Protein AF-F0XWV4-F1 (afdb_monomer_lite)

pLDDT: mean 82.36, std 11.89, range [43.09, 96.5]

InterPro domains:
  IPR001214 SET domain [PF00856] (2-64)
  IPR001214 SET domain [PS50280] (1-65)
  IPR045318 Histone-lysine N-methyltransferase EZH1/2-like [PTHR45747] (1-66)
  IPR046341 SET domain superfamily [G3DSA:2.170.270.10] (1-67)
  IPR046341 SET domain superfamily [SSF82199] (1-66)

Secondary structure (DSSP, 8-state):
---EEESSSS-EEETTTS--GGGGPEE-TT-SEEEEEEEETTEEEEEEEESS---TTPPPEE-----

Sequence (67 aa):
CSYLFNLDEDTVVDARRYGNKARFANHADHGNCATRTVLVDGTHRIGIYAKAAVEPHAELFFDYRYT

Radius of gyration: 12.33 Å; chains: 1; bounding box: 30×22×31 Å

Organism: Aureococcus anophagefferens (NCBI:txid44056)

Structure (mmCIF, N/CA/C/O backbone):
data_AF-F0XWV4-F1
#
_entry.id   AF-F0XWV4-F1
#
loop_
_atom_site.group_PDB
_atom_site.id
_atom_site.type_symbol
_atom_site.label_atom_id
_atom_site.label_alt_id
_atom_site.label_comp_id
_atom_site.label_asym_id
_atom_site.label_entity_id
_atom_site.label_seq_id
_atom_site.pdbx_PDB_ins_code
_atom_site.Cartn_x
_atom_site.Cartn_y
_atom_site.Cartn_z
_atom_site.occupancy
_atom_site.B_iso_or_equiv
_atom_site.auth_seq_id
_atom_site.auth_comp_id
_atom_site.auth_asym_id
_atom_site.auth_atom_id
_atom_site.pdbx_PDB_model_num
ATOM 1 N N . CYS A 1 1 ? 10.080 4.640 10.834 1.00 51.00 1 CYS A N 1
ATOM 2 C CA . CYS A 1 1 ? 9.207 3.562 10.327 1.00 51.00 1 CYS A CA 1
ATOM 3 C C . CYS A 1 1 ? 7.835 3.701 10.957 1.00 51.00 1 CYS A C 1
ATOM 5 O O . CYS A 1 1 ? 7.729 3.551 12.169 1.00 51.00 1 CYS A O 1
ATOM 7 N N . SER A 1 2 ? 6.822 4.019 10.160 1.00 57.03 2 SER A N 1
ATOM 8 C CA . SER A 1 2 ? 5.431 4.028 10.597 1.00 57.03 2 SER A CA 1
ATOM 9 C C . SER A 1 2 ? 4.629 3.113 9.692 1.00 57.03 2 SER A C 1
ATOM 11 O O . SER A 1 2 ? 4.875 3.088 8.491 1.00 57.03 2 SER A O 1
ATOM 13 N N . TYR A 1 3 ? 3.735 2.341 10.298 1.00 62.47 3 TYR A N 1
ATOM 14 C CA . TYR A 1 3 ? 2.812 1.430 9.622 1.00 62.47 3 TYR A CA 1
ATOM 15 C C . TYR A 1 3 ? 1.363 1.874 9.853 1.00 62.47 3 TYR A C 1
ATOM 17 O O . TYR A 1 3 ? 0.463 1.037 9.916 1.00 62.47 3 TYR A O 1
ATOM 25 N N . LEU A 1 4 ? 1.189 3.178 10.079 1.00 61.75 4 LEU A N 1
ATOM 26 C CA . LEU A 1 4 ? -0.081 3.824 10.360 1.00 61.75 4 LEU A CA 1
ATOM 27 C C . LEU A 1 4 ? -0.686 4.307 9.047 1.00 61.75 4 LEU A C 1
ATOM 29 O O . LEU A 1 4 ? -0.029 5.025 8.297 1.00 61.75 4 LEU A O 1
ATOM 33 N N . PHE A 1 5 ? -1.932 3.929 8.803 1.00 66.12 5 PHE A N 1
ATOM 34 C CA . PHE A 1 5 ? -2.715 4.413 7.675 1.00 66.12 5 PHE A CA 1
ATOM 35 C C . PHE A 1 5 ? -4.075 4.876 8.169 1.00 66.12 5 PHE A C 1
ATOM 37 O O . PHE A 1 5 ? -4.777 4.092 8.812 1.00 66.12 5 PHE A O 1
ATOM 44 N N . ASN A 1 6 ? -4.458 6.112 7.864 1.00 67.25 6 ASN A N 1
ATOM 45 C CA . ASN A 1 6 ? -5.779 6.594 8.243 1.00 67.25 6 ASN A CA 1
ATOM 46 C C . ASN A 1 6 ? -6.836 5.881 7.400 1.00 67.25 6 ASN A C 1
ATOM 48 O O . ASN A 1 6 ? -6.718 5.740 6.179 1.00 67.25 6 ASN A O 1
ATOM 52 N N . LEU A 1 7 ? -7.842 5.364 8.090 1.00 67.44 7 LEU A N 1
ATOM 53 C CA . LEU A 1 7 ? -8.962 4.659 7.495 1.00 67.44 7 LEU A CA 1
ATOM 54 C C . LEU A 1 7 ? -10.141 5.613 7.278 1.00 67.44 7 LEU A C 1
ATOM 56 O O . LEU A 1 7 ? -10.774 5.576 6.226 1.00 67.44 7 LEU A O 1
ATOM 60 N N . ASP A 1 8 ? -10.379 6.473 8.264 1.00 70.44 8 ASP A N 1
ATOM 61 C CA . ASP A 1 8 ? -11.336 7.578 8.296 1.00 70.44 8 ASP A CA 1
ATOM 62 C C . ASP A 1 8 ? -10.835 8.647 9.296 1.00 70.44 8 ASP A C 1
ATOM 64 O O . ASP A 1 8 ? -9.707 8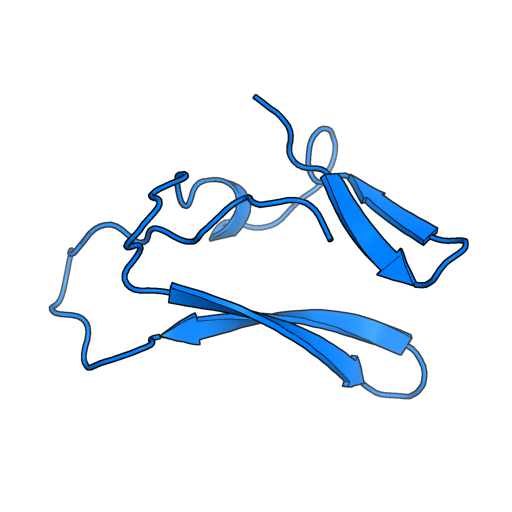.545 9.782 1.00 70.44 8 ASP A O 1
ATOM 68 N N . GLU A 1 9 ? -11.629 9.691 9.569 1.00 72.56 9 GLU A N 1
ATOM 69 C CA . GLU A 1 9 ? -11.243 10.792 10.477 1.00 72.56 9 GLU A CA 1
ATOM 70 C C . GLU A 1 9 ? -10.981 10.325 11.922 1.00 72.56 9 GLU A C 1
ATOM 72 O O . GLU A 1 9 ? -10.221 10.973 12.642 1.00 72.56 9 GLU A O 1
ATOM 77 N N . ASP A 1 10 ? -11.546 9.181 12.324 1.00 73.31 10 ASP A N 1
ATOM 78 C CA . ASP A 1 10 ? -11.508 8.683 13.701 1.00 73.31 10 ASP A CA 1
ATOM 79 C C . ASP A 1 10 ? -10.626 7.432 13.876 1.00 73.31 10 ASP A C 1
ATOM 81 O O . ASP A 1 10 ? -10.244 7.083 14.998 1.00 73.31 10 ASP A O 1
ATOM 85 N N . THR A 1 11 ? -10.285 6.739 12.783 1.00 71.94 11 THR A N 1
ATOM 86 C CA . THR A 1 11 ? -9.697 5.394 12.826 1.00 71.94 11 THR A CA 1
ATOM 87 C C . THR A 1 11 ? -8.400 5.288 12.031 1.00 71.94 11 THR A C 1
ATOM 89 O O . THR A 1 11 ? -8.310 5.670 10.865 1.00 71.94 11 THR A O 1
ATOM 92 N N . VAL A 1 12 ? -7.399 4.646 12.641 1.00 75.31 12 VAL A N 1
ATOM 93 C CA . VAL A 1 12 ? -6.092 4.368 12.031 1.00 75.31 12 VAL A CA 1
ATOM 94 C C . VAL A 1 12 ? -5.818 2.868 12.027 1.00 75.31 12 VAL A C 1
ATOM 96 O O . VAL A 1 12 ? -5.951 2.188 13.045 1.00 75.31 12 VAL A O 1
ATOM 99 N N . VAL A 1 13 ? -5.379 2.342 10.887 1.00 72.44 13 VAL A N 1
ATOM 100 C CA . VAL A 1 13 ? -4.845 0.984 10.772 1.00 72.44 13 VAL A CA 1
ATOM 101 C C . VAL A 1 13 ? -3.377 1.002 11.185 1.00 72.44 13 VAL A C 1
ATOM 103 O O . VAL A 1 13 ? -2.546 1.561 10.476 1.00 72.44 13 VAL A O 1
ATOM 106 N N . ASP A 1 14 ? -3.051 0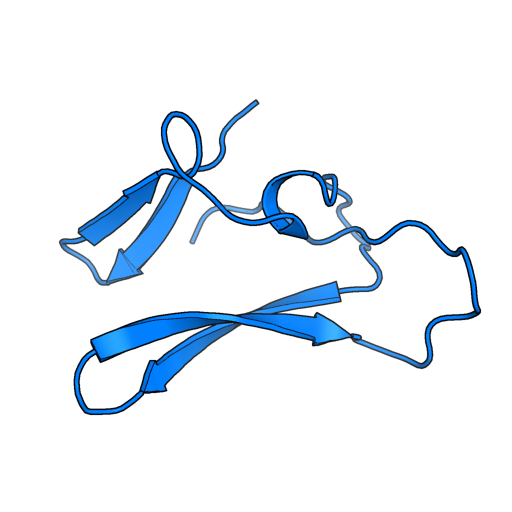.364 12.313 1.00 77.88 14 ASP A N 1
ATOM 107 C CA . ASP A 1 14 ? -1.669 0.150 12.762 1.00 77.88 14 ASP A CA 1
ATOM 108 C C . ASP A 1 14 ? -1.212 -1.286 12.482 1.00 77.88 14 ASP A C 1
ATOM 110 O O . ASP A 1 14 ? -1.528 -2.221 13.225 1.00 77.88 14 ASP A O 1
ATOM 114 N N . ALA A 1 15 ? -0.401 -1.469 11.436 1.00 76.50 15 ALA A N 1
ATOM 115 C CA . ALA A 1 15 ? 0.154 -2.782 11.119 1.00 76.50 15 ALA A CA 1
ATOM 116 C C . ALA A 1 15 ? 1.409 -3.143 11.940 1.00 76.50 15 ALA A C 1
ATOM 118 O O . ALA A 1 15 ? 2.047 -4.160 11.662 1.00 76.50 15 ALA A O 1
ATOM 119 N N . ARG A 1 16 ? 1.803 -2.355 12.958 1.00 70.88 16 ARG A N 1
ATOM 120 C CA . ARG A 1 16 ? 2.999 -2.610 13.785 1.00 70.88 16 ARG A CA 1
ATOM 121 C C . ARG A 1 16 ? 2.911 -3.933 14.541 1.00 70.88 16 ARG A C 1
ATOM 123 O O . ARG A 1 16 ? 3.896 -4.674 14.562 1.00 70.88 16 ARG A O 1
ATOM 130 N N . ARG A 1 17 ? 1.758 -4.235 15.149 1.00 70.81 17 ARG A N 1
ATOM 131 C CA . ARG A 1 17 ? 1.569 -5.428 16.001 1.00 70.81 17 ARG A CA 1
ATOM 132 C C . ARG A 1 17 ? 0.971 -6.616 15.250 1.00 70.81 17 ARG A C 1
ATOM 134 O O . ARG A 1 17 ? 1.453 -7.730 15.421 1.00 70.81 17 ARG A O 1
ATOM 141 N N . TYR A 1 18 ? -0.006 -6.372 14.381 1.00 76.62 18 TYR A N 1
ATOM 142 C CA . TYR A 1 18 ? -0.684 -7.399 13.589 1.00 76.62 18 TYR A CA 1
ATOM 143 C C . TYR A 1 18 ? -0.860 -6.900 12.153 1.00 76.62 18 TYR A C 1
ATOM 145 O O . TYR A 1 18 ? -1.228 -5.752 11.942 1.00 76.62 18 TYR A O 1
ATOM 153 N N . GLY A 1 19 ? -0.578 -7.740 11.159 1.00 82.56 19 GLY A N 1
ATOM 154 C CA . GLY A 1 19 ? -0.648 -7.357 9.749 1.00 82.56 19 GLY A CA 1
ATOM 155 C C . GLY A 1 19 ? -0.446 -8.550 8.820 1.00 82.56 19 GLY A C 1
ATOM 156 O O . GLY A 1 19 ? -0.128 -9.650 9.269 1.00 82.56 19 GLY A O 1
ATOM 157 N N . ASN A 1 20 ? -0.623 -8.334 7.518 1.00 87.56 20 ASN A N 1
ATOM 158 C CA . ASN A 1 20 ? -0.408 -9.352 6.486 1.00 87.56 20 ASN A CA 1
ATOM 159 C C . ASN A 1 20 ? 0.968 -9.181 5.808 1.00 87.56 20 ASN A C 1
ATOM 161 O O . ASN A 1 20 ? 1.753 -8.319 6.195 1.00 87.56 20 ASN A O 1
ATOM 165 N N . LYS A 1 21 ? 1.265 -9.982 4.774 1.00 88.25 21 LYS A N 1
ATOM 166 C CA . LYS A 1 21 ? 2.539 -9.909 4.027 1.00 88.25 21 LYS A CA 1
ATOM 167 C C . LYS A 1 21 ? 2.802 -8.542 3.383 1.00 88.25 21 LYS A C 1
ATOM 169 O O . LYS A 1 21 ? 3.958 -8.159 3.251 1.00 88.25 21 LYS A O 1
ATOM 174 N N . ALA A 1 22 ? 1.758 -7.802 3.013 1.00 86.12 22 ALA A N 1
ATOM 175 C CA . ALA A 1 22 ? 1.911 -6.513 2.345 1.00 86.12 22 ALA A CA 1
ATOM 176 C C . ALA A 1 22 ? 2.506 -5.429 3.259 1.00 86.12 22 ALA A C 1
ATOM 178 O O . ALA A 1 22 ? 3.010 -4.430 2.761 1.00 86.12 22 ALA A O 1
ATOM 179 N N . ARG A 1 23 ? 2.547 -5.653 4.583 1.00 85.19 23 ARG A N 1
ATOM 180 C CA . ARG A 1 23 ? 3.211 -4.756 5.546 1.00 85.19 23 ARG A CA 1
ATOM 181 C C . ARG A 1 23 ? 4.706 -4.544 5.284 1.00 85.19 23 ARG A C 1
ATOM 183 O O . ARG A 1 23 ? 5.286 -3.639 5.867 1.00 85.19 23 ARG A O 1
ATOM 190 N N . PHE A 1 24 ? 5.333 -5.428 4.509 1.00 87.25 24 PHE A N 1
ATOM 191 C CA . PHE A 1 24 ? 6.759 -5.367 4.192 1.00 87.25 24 PHE A CA 1
ATOM 192 C C . PHE A 1 24 ? 7.057 -4.616 2.890 1.00 87.25 24 PHE A C 1
ATOM 194 O O . PHE A 1 24 ? 8.226 -4.426 2.578 1.00 87.25 24 PHE A O 1
ATOM 201 N N . ALA A 1 25 ? 6.034 -4.208 2.129 1.00 88.19 25 ALA A N 1
ATOM 202 C CA . ALA A 1 25 ? 6.242 -3.360 0.962 1.00 88.19 25 ALA A CA 1
ATOM 203 C C . ALA A 1 25 ? 6.707 -1.975 1.425 1.00 88.19 25 ALA A C 1
ATOM 205 O O . ALA A 1 25 ? 6.066 -1.361 2.273 1.00 88.19 25 ALA A O 1
ATOM 206 N N . ASN A 1 26 ? 7.846 -1.531 0.898 1.00 87.94 26 ASN A N 1
ATOM 207 C CA . ASN A 1 26 ? 8.590 -0.389 1.416 1.00 87.94 26 ASN A CA 1
ATOM 208 C C . ASN A 1 26 ? 8.074 0.956 0.876 1.00 87.94 26 ASN A C 1
ATOM 210 O O . ASN A 1 26 ? 7.325 1.025 -0.101 1.00 87.94 26 ASN A O 1
ATOM 214 N N . HIS A 1 27 ? 8.516 2.045 1.508 1.00 86.62 27 HIS A N 1
ATOM 215 C CA . HIS A 1 27 ? 8.226 3.399 1.049 1.00 86.62 27 HIS A CA 1
ATOM 216 C C . HIS A 1 27 ? 9.038 3.760 -0.200 1.00 86.62 27 HIS A C 1
ATOM 218 O O . HIS A 1 27 ? 10.259 3.606 -0.205 1.00 86.62 27 HIS A O 1
ATOM 224 N N . ALA A 1 28 ? 8.378 4.331 -1.207 1.00 86.44 28 ALA A N 1
ATOM 225 C CA . ALA A 1 28 ? 9.037 5.124 -2.240 1.00 86.44 28 ALA A CA 1
ATOM 226 C C . ALA A 1 28 ? 8.117 6.250 -2.737 1.00 86.44 28 ALA A C 1
ATOM 228 O O . ALA A 1 28 ? 6.951 5.999 -3.050 1.00 86.44 28 ALA A O 1
ATOM 229 N N . ASP A 1 29 ? 8.658 7.464 -2.900 1.00 82.81 29 ASP A N 1
ATOM 230 C CA . ASP A 1 29 ? 7.936 8.633 -3.441 1.00 82.81 29 ASP A CA 1
ATOM 231 C C . ASP A 1 29 ? 7.328 8.389 -4.831 1.00 82.81 29 ASP A C 1
ATOM 233 O O . ASP A 1 29 ? 6.296 8.960 -5.191 1.00 82.81 29 ASP A O 1
ATOM 237 N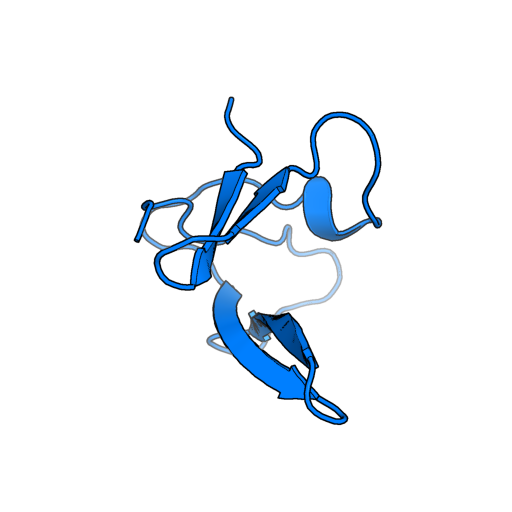 N . HIS A 1 30 ? 7.954 7.498 -5.600 1.00 84.94 30 HIS A N 1
ATOM 238 C CA . HIS A 1 30 ? 7.502 7.036 -6.910 1.00 84.94 30 HIS A CA 1
ATOM 239 C C . HIS A 1 30 ? 7.319 5.510 -6.926 1.00 84.94 30 HIS A C 1
ATOM 241 O O . HIS A 1 30 ? 7.740 4.833 -7.860 1.00 84.94 30 HIS A O 1
ATOM 247 N N . GLY A 1 31 ? 6.705 4.953 -5.874 1.00 88.12 31 GLY A N 1
ATOM 248 C CA . GLY A 1 31 ? 6.452 3.514 -5.771 1.00 88.12 31 GLY A CA 1
ATOM 249 C C . GLY A 1 31 ? 5.544 2.968 -6.879 1.00 88.12 31 GLY A C 1
ATOM 250 O O . GLY A 1 31 ? 4.654 3.674 -7.367 1.00 88.12 31 GLY A O 1
ATOM 251 N N . ASN A 1 32 ? 5.752 1.700 -7.246 1.00 93.31 32 ASN A N 1
ATOM 252 C CA . ASN A 1 32 ? 4.997 0.977 -8.280 1.00 93.31 32 ASN A CA 1
ATOM 253 C C . ASN A 1 32 ? 3.570 0.581 -7.852 1.00 93.31 32 ASN A C 1
ATOM 255 O O . ASN A 1 32 ? 2.774 0.160 -8.692 1.00 93.31 32 ASN A O 1
ATOM 259 N N . CYS A 1 33 ? 3.222 0.764 -6.577 1.00 93.19 33 CYS A N 1
ATOM 260 C CA . CYS A 1 33 ? 1.898 0.530 -6.017 1.00 93.19 33 CYS A CA 1
ATOM 261 C C . CYS A 1 33 ? 1.276 1.819 -5.451 1.00 93.19 33 CYS A C 1
ATOM 263 O O . CYS A 1 33 ? 1.968 2.754 -5.039 1.00 93.19 33 CYS A O 1
ATOM 265 N N . ALA A 1 34 ? -0.055 1.869 -5.438 1.00 89.81 34 ALA A N 1
ATOM 266 C CA . ALA A 1 34 ? -0.875 2.886 -4.785 1.00 89.81 34 ALA A CA 1
ATOM 267 C C . ALA A 1 34 ? -1.797 2.233 -3.750 1.00 89.81 34 ALA A C 1
ATOM 269 O O . ALA A 1 34 ? -2.279 1.116 -3.950 1.00 89.81 34 ALA A O 1
ATOM 270 N N . THR A 1 35 ? -2.070 2.947 -2.663 1.00 88.06 35 THR A N 1
ATOM 271 C CA . THR A 1 35 ? -3.067 2.574 -1.659 1.00 88.06 35 THR A CA 1
ATOM 272 C C . THR A 1 35 ? -4.394 3.276 -1.951 1.00 88.06 35 THR A C 1
ATOM 274 O O . THR A 1 35 ? -4.424 4.395 -2.462 1.00 88.06 35 THR A O 1
ATOM 277 N N . ARG A 1 36 ? -5.516 2.618 -1.648 1.00 87.06 36 ARG A N 1
ATOM 278 C CA . ARG A 1 36 ? -6.852 3.225 -1.705 1.00 87.06 36 ARG A CA 1
ATOM 279 C C . ARG A 1 36 ? -7.728 2.676 -0.589 1.00 87.06 36 ARG A C 1
ATOM 281 O O . ARG A 1 36 ? -7.827 1.458 -0.436 1.00 87.06 36 ARG A O 1
ATOM 288 N N . THR A 1 37 ? -8.411 3.563 0.126 1.00 86.06 37 THR A N 1
ATOM 289 C CA . THR A 1 37 ? -9.472 3.174 1.058 1.00 86.06 37 THR A CA 1
ATOM 290 C C . THR A 1 37 ? -10.735 2.817 0.278 1.00 86.06 37 THR A C 1
ATOM 292 O O . THR A 1 37 ? -11.203 3.579 -0.570 1.00 86.06 37 THR A O 1
ATOM 295 N N . VAL A 1 38 ? -11.268 1.628 0.535 1.00 88.50 38 VAL A N 1
ATOM 296 C CA . VAL A 1 38 ? -12.460 1.077 -0.110 1.00 88.50 38 VAL A CA 1
ATOM 297 C C . VAL A 1 38 ? -13.429 0.561 0.947 1.00 88.50 38 VAL A C 1
ATOM 299 O O . VAL A 1 38 ? -13.012 0.019 1.968 1.00 88.50 38 VAL A O 1
ATOM 302 N N . LEU A 1 39 ? -14.727 0.720 0.703 1.00 88.94 39 LEU A N 1
ATOM 303 C CA . LEU A 1 39 ? -15.769 0.164 1.560 1.00 88.94 39 LEU A CA 1
ATOM 304 C C . LEU A 1 39 ? -16.066 -1.273 1.118 1.00 88.94 39 LEU A C 1
ATOM 306 O O . LEU A 1 39 ? -16.478 -1.496 -0.019 1.00 88.94 39 LEU A O 1
ATOM 310 N N . VAL A 1 40 ? -15.847 -2.243 2.005 1.00 90.50 40 VAL A N 1
ATOM 311 C CA . VAL A 1 40 ? -16.106 -3.670 1.761 1.00 90.50 40 VAL A CA 1
ATOM 312 C C . VAL A 1 40 ? -17.034 -4.170 2.856 1.00 90.50 40 VAL A C 1
ATOM 314 O O . VAL A 1 40 ? -16.654 -4.168 4.027 1.00 90.50 40 VAL A O 1
ATOM 317 N N . ASP A 1 41 ? -18.254 -4.552 2.480 1.00 93.81 41 ASP A N 1
ATOM 318 C CA . ASP A 1 41 ? -19.304 -5.007 3.402 1.00 93.81 41 ASP A CA 1
ATOM 319 C C . ASP A 1 41 ? -19.529 -4.035 4.578 1.00 93.81 41 ASP A C 1
ATOM 321 O O . ASP A 1 41 ? -19.580 -4.421 5.743 1.00 93.81 41 ASP A O 1
ATOM 325 N N . GLY A 1 42 ? -19.590 -2.732 4.274 1.00 88.31 42 GLY A N 1
ATOM 326 C CA . GLY A 1 42 ? -19.799 -1.673 5.270 1.00 88.31 42 GLY A CA 1
ATOM 327 C C . GLY A 1 42 ? -18.580 -1.347 6.140 1.00 88.31 42 GLY A C 1
ATOM 328 O O . GLY A 1 42 ? -18.674 -0.485 7.004 1.00 88.31 42 GLY A O 1
ATOM 329 N N . THR A 1 43 ? -17.432 -1.992 5.909 1.00 84.50 43 THR A N 1
ATOM 330 C CA . THR A 1 43 ? -16.184 -1.735 6.641 1.00 84.50 43 THR A CA 1
ATOM 331 C C . THR A 1 43 ? -15.148 -1.105 5.717 1.00 84.50 43 THR A C 1
ATOM 333 O O . THR A 1 43 ? -14.857 -1.649 4.648 1.00 84.50 43 THR A O 1
ATOM 336 N N . HIS A 1 44 ? -14.558 0.023 6.114 1.00 84.06 44 HIS A N 1
ATOM 337 C CA . HIS A 1 44 ? -13.433 0.599 5.381 1.00 84.06 44 HIS A CA 1
ATOM 338 C C . HIS A 1 44 ? -12.224 -0.345 5.431 1.00 84.06 44 HIS A C 1
ATOM 340 O O . HIS A 1 44 ? -11.887 -0.912 6.471 1.00 84.06 44 HIS A O 1
ATOM 346 N N . ARG A 1 45 ? -11.553 -0.527 4.294 1.00 86.38 45 ARG A N 1
ATOM 347 C CA . ARG A 1 45 ? -10.335 -1.334 4.159 1.00 86.38 45 ARG A CA 1
ATOM 348 C C . ARG A 1 45 ? -9.352 -0.648 3.226 1.00 86.38 45 ARG A C 1
ATOM 350 O O . ARG A 1 45 ? -9.755 0.030 2.288 1.00 86.38 45 ARG A O 1
ATOM 357 N N . ILE A 1 46 ? -8.063 -0.884 3.440 1.00 86.62 46 ILE A N 1
ATOM 358 C CA . ILE A 1 46 ? -7.004 -0.368 2.570 1.00 86.62 46 ILE A CA 1
ATOM 359 C C . ILE A 1 46 ? -6.637 -1.446 1.553 1.00 86.62 46 ILE A C 1
ATOM 361 O O . ILE A 1 46 ? -6.163 -2.523 1.918 1.00 86.62 46 ILE A O 1
ATOM 365 N N . GLY A 1 47 ? -6.860 -1.151 0.276 1.00 89.94 47 GLY A N 1
ATOM 366 C CA . GLY A 1 47 ? -6.376 -1.953 -0.842 1.00 89.94 47 GLY A CA 1
ATOM 367 C C . GLY A 1 47 ? -5.051 -1.412 -1.375 1.00 89.94 47 GLY A C 1
ATOM 368 O O . GLY A 1 47 ? -4.865 -0.198 -1.451 1.00 89.94 47 GLY A O 1
ATOM 369 N N . ILE A 1 48 ? -4.145 -2.311 -1.761 1.00 90.44 48 ILE A N 1
ATOM 370 C CA . ILE A 1 48 ? -2.888 -1.984 -2.449 1.00 90.44 48 ILE A CA 1
ATOM 371 C C . ILE A 1 48 ? -3.019 -2.457 -3.895 1.00 90.44 48 ILE A C 1
ATOM 373 O O . ILE A 1 48 ? -3.293 -3.632 -4.142 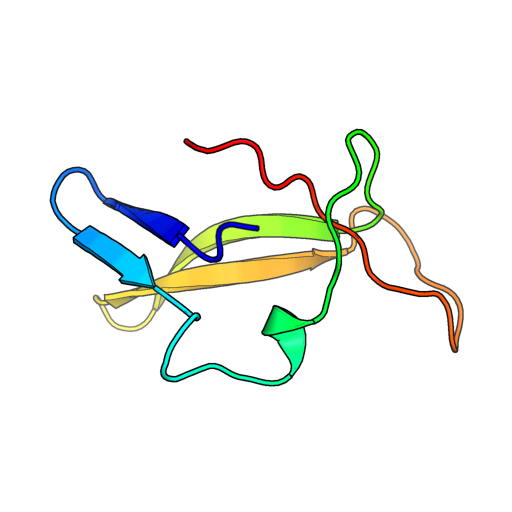1.00 90.44 48 ILE A O 1
ATOM 377 N N . TYR A 1 49 ? -2.822 -1.541 -4.838 1.00 92.81 49 TYR A N 1
ATOM 378 C CA . TYR A 1 49 ? -3.013 -1.767 -6.267 1.00 92.81 49 TYR A CA 1
ATOM 379 C C . TYR A 1 49 ? -1.754 -1.387 -7.039 1.00 92.81 49 TYR A C 1
ATOM 381 O O . TYR A 1 49 ? -1.112 -0.383 -6.734 1.00 92.81 49 TYR A O 1
ATOM 389 N N . ALA A 1 50 ? -1.412 -2.163 -8.064 1.00 94.88 50 ALA A N 1
ATOM 390 C CA . ALA A 1 50 ? -0.318 -1.823 -8.963 1.00 94.88 50 ALA A CA 1
ATOM 391 C C . ALA A 1 50 ? -0.688 -0.600 -9.824 1.00 94.88 50 ALA A C 1
ATOM 393 O O . ALA A 1 50 ? -1.793 -0.529 -10.362 1.00 94.88 50 ALA A O 1
ATOM 394 N N . LYS A 1 51 ? 0.232 0.363 -9.961 1.00 92.62 51 LYS A N 1
ATOM 395 C CA . LYS A 1 51 ? 0.057 1.547 -10.827 1.00 92.62 51 LYS A CA 1
ATOM 396 C C . LYS A 1 51 ? 0.322 1.240 -12.306 1.00 92.62 51 LYS A C 1
ATOM 398 O O . LYS A 1 51 ? -0.122 1.983 -13.173 1.00 92.62 51 LYS A O 1
ATOM 403 N N . ALA A 1 52 ? 1.062 0.169 -12.579 1.00 91.94 52 ALA A N 1
ATOM 404 C CA . ALA A 1 52 ? 1.408 -0.334 -13.904 1.00 91.94 52 ALA A CA 1
ATOM 405 C C . ALA A 1 52 ? 1.662 -1.851 -13.822 1.00 91.94 52 ALA A C 1
ATOM 407 O O . ALA A 1 52 ? 1.588 -2.428 -12.737 1.00 91.94 52 ALA A O 1
ATOM 408 N N . ALA A 1 53 ? 1.969 -2.499 -14.949 1.00 95.50 53 ALA A N 1
ATOM 409 C CA . ALA A 1 53 ? 2.411 -3.892 -14.941 1.00 95.50 53 ALA A CA 1
ATOM 410 C C . ALA A 1 53 ? 3.664 -4.056 -14.057 1.00 95.50 53 ALA A C 1
ATOM 412 O O . ALA A 1 53 ? 4.580 -3.235 -14.113 1.00 95.50 53 ALA A O 1
ATOM 413 N N . VAL A 1 54 ? 3.680 -5.101 -13.227 1.00 95.25 54 VAL A N 1
ATOM 414 C CA . VAL A 1 54 ? 4.786 -5.424 -12.319 1.00 95.25 54 VAL A CA 1
ATOM 415 C C . VAL A 1 54 ? 5.385 -6.749 -12.761 1.00 95.25 54 VAL A C 1
ATOM 417 O O . VAL A 1 54 ? 4.682 -7.758 -12.819 1.00 95.25 54 VAL A O 1
ATOM 420 N N . GLU A 1 55 ? 6.675 -6.735 -13.074 1.00 96.50 55 GLU A N 1
ATOM 421 C CA . GLU A 1 55 ? 7.402 -7.935 -13.479 1.00 96.50 55 GLU A CA 1
ATOM 422 C C . GLU A 1 55 ? 7.535 -8.938 -12.321 1.00 96.50 55 GLU A C 1
ATOM 424 O O . GLU A 1 55 ? 7.591 -8.538 -11.149 1.00 96.50 55 GLU A O 1
ATOM 429 N N . PRO A 1 56 ? 7.627 -10.249 -12.613 1.00 95.88 56 PRO A N 1
ATOM 430 C CA . PRO A 1 56 ? 7.909 -11.252 -11.596 1.00 95.88 56 PRO A CA 1
ATOM 431 C C . PRO A 1 56 ? 9.143 -10.884 -10.763 1.00 95.88 56 PRO A C 1
ATOM 433 O O . PRO A 1 56 ? 10.167 -10.466 -11.297 1.00 95.88 56 PRO A O 1
ATOM 436 N N . HIS A 1 57 ? 9.046 -11.075 -9.445 1.00 94.31 57 HIS A N 1
ATOM 437 C CA . HIS A 1 57 ? 10.104 -10.787 -8.464 1.00 94.31 57 HIS A CA 1
ATOM 438 C C . HIS A 1 57 ? 10.457 -9.307 -8.251 1.00 94.31 57 HIS A C 1
ATOM 440 O O . HIS A 1 57 ? 11.321 -9.025 -7.421 1.00 94.31 57 HIS A O 1
ATOM 446 N N . ALA A 1 58 ? 9.791 -8.362 -8.922 1.00 94.12 58 ALA A N 1
ATOM 447 C CA . ALA A 1 58 ? 9.969 -6.947 -8.621 1.00 94.12 58 ALA A CA 1
ATOM 448 C C . ALA A 1 58 ? 9.481 -6.627 -7.197 1.00 94.12 58 ALA A C 1
ATOM 450 O O . ALA A 1 58 ? 8.402 -7.053 -6.775 1.00 94.12 58 ALA A O 1
ATOM 451 N N . GLU A 1 59 ? 10.281 -5.865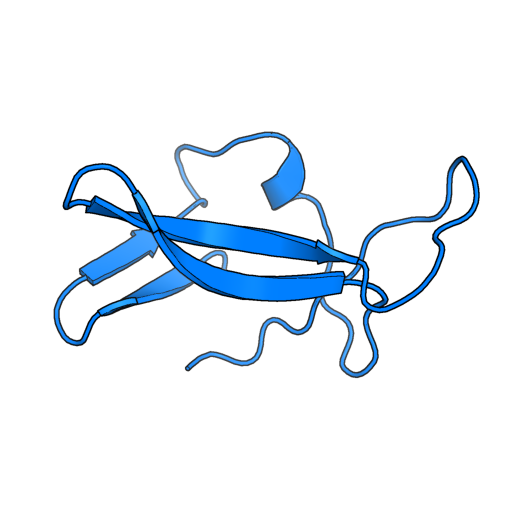 -6.452 1.00 93.44 59 GLU A N 1
ATOM 452 C CA . GLU A 1 59 ? 9.904 -5.413 -5.116 1.00 93.44 59 GLU A CA 1
ATOM 453 C C . GLU A 1 59 ? 8.745 -4.411 -5.197 1.00 93.44 59 GLU A C 1
ATOM 455 O O . GLU A 1 59 ? 8.677 -3.567 -6.096 1.00 93.44 59 GLU A O 1
ATOM 460 N N . LEU A 1 60 ? 7.800 -4.529 -4.265 1.00 93.56 60 LEU A N 1
ATOM 461 C CA . LEU A 1 60 ? 6.632 -3.662 -4.203 1.00 93.56 60 LEU A CA 1
ATOM 462 C C . LEU A 1 60 ? 6.927 -2.466 -3.304 1.00 93.56 60 LEU A C 1
ATOM 464 O O . LEU A 1 60 ? 7.301 -2.628 -2.141 1.00 93.56 60 LEU A O 1
ATOM 468 N N . PHE A 1 61 ? 6.679 -1.276 -3.839 1.00 92.19 61 PHE A N 1
ATOM 469 C CA . PHE A 1 61 ? 6.814 -0.022 -3.117 1.00 92.19 61 PHE A CA 1
ATOM 470 C C . PHE A 1 61 ? 5.540 0.790 -3.251 1.00 92.19 61 PHE A C 1
ATOM 472 O O . PHE A 1 61 ? 4.961 0.874 -4.336 1.00 92.19 61 PHE A O 1
ATOM 479 N N . PHE A 1 62 ? 5.138 1.461 -2.183 1.00 88.69 62 P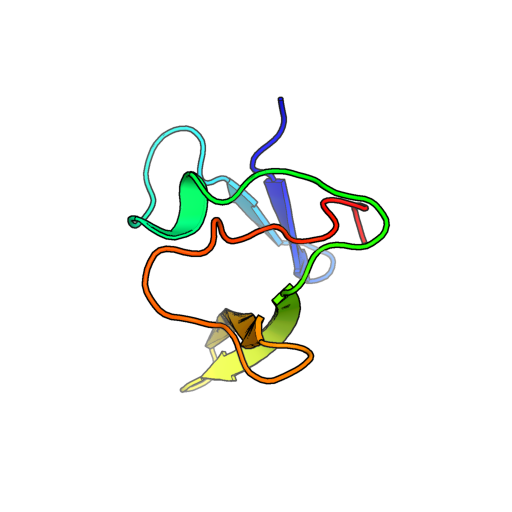HE A N 1
ATOM 480 C CA . PHE A 1 62 ? 4.069 2.447 -2.252 1.00 88.69 62 PHE A CA 1
ATOM 481 C C . PHE A 1 62 ? 4.450 3.700 -1.474 1.00 88.69 62 PHE A C 1
ATOM 483 O O . PHE A 1 62 ? 5.374 3.721 -0.661 1.00 88.69 62 PHE A O 1
ATOM 490 N N . ASP A 1 63 ? 3.753 4.782 -1.777 1.00 84.88 63 ASP A N 1
ATOM 491 C CA . ASP A 1 63 ? 3.971 6.039 -1.089 1.00 84.88 63 ASP A CA 1
ATOM 492 C C . ASP A 1 63 ? 3.344 5.966 0.310 1.00 84.88 63 ASP A C 1
ATOM 494 O O . ASP A 1 63 ? 2.158 5.680 0.450 1.00 84.88 63 ASP A O 1
ATOM 498 N N . TYR A 1 64 ? 4.156 6.187 1.345 1.00 81.38 64 TYR A N 1
ATOM 499 C CA . TYR A 1 64 ? 3.713 6.130 2.739 1.00 81.38 64 TYR A CA 1
ATOM 500 C C . TYR A 1 64 ? 3.066 7.442 3.165 1.00 81.38 64 TYR A C 1
ATOM 502 O O . TYR A 1 64 ? 2.614 7.509 4.305 1.00 81.38 64 TYR A O 1
ATOM 510 N N . ARG A 1 65 ? 3.090 8.484 2.311 1.00 67.25 65 ARG A N 1
ATOM 511 C CA . ARG A 1 65 ? 2.547 9.808 2.618 1.00 67.25 65 ARG A CA 1
ATOM 512 C C . ARG A 1 65 ? 1.194 9.652 3.301 1.00 67.25 65 ARG A C 1
ATOM 514 O O . ARG A 1 65 ? 0.209 9.244 2.692 1.00 67.25 65 ARG A O 1
ATOM 521 N N . TYR A 1 66 ? 1.227 9.950 4.596 1.00 56.66 66 TYR A N 1
ATOM 522 C CA . TYR A 1 66 ? 0.084 10.021 5.478 1.00 56.66 66 TYR A CA 1
ATOM 523 C C . TYR A 1 66 ? -0.918 10.997 4.866 1.00 56.66 66 TYR A C 1
ATOM 525 O O . TYR A 1 66 ? -0.650 12.196 4.794 1.00 56.66 66 TYR A O 1
ATOM 533 N N . THR A 1 67 ? -2.047 10.480 4.409 1.00 43.09 67 THR A N 1
ATOM 534 C CA . THR A 1 67 ? -3.324 11.185 4.543 1.00 43.09 67 THR A CA 1
ATOM 535 C C . THR A 1 67 ? -3.959 10.718 5.821 1.00 43.09 67 THR A C 1
ATOM 537 O O . THR A 1 67 ? -3.885 9.491 6.055 1.00 43.09 67 THR A O 1
#

Foldseek 3Di:
DFLWADQDPVDIDGPPPPDDPCSPQEEDPPWQWEWDWDQDPNDTDIDIGGPDDDDPPDGGYYHPPYD